Protein AF-A0A5N7ZHW5-F1 (afdb_monomer_lite)

Foldseek 3Di:
DVVVVCVVVVPDVVNCVCPVPPVVVVVVVVVVVVVVVVVVVVVVVVVVVVVVVVVVVVVVD

Secondary structure (DSSP, 8-state):
-HHHHHHHTT--HHHHHHHSSHHHHHHHHHHHHHHHHHHHHHHHHHHHHHHHHHHHHHS--

Sequence (61 aa):
FPAIAVSLLGVQQGWAMFYGGTSLLIMVGVAIDTIQQINSYLLNKHYDGLMKSGKNRKAVA

Radius of gyration: 24.95 Å; chains: 1; bounding box: 46×14×70 Å

Structure (mmCIF, N/CA/C/O backbone):
data_AF-A0A5N7ZHW5-F1
#
_entry.id   AF-A0A5N7ZHW5-F1
#
loop_
_atom_site.group_PDB
_atom_site.id
_atom_site.type_symbol
_atom_site.label_atom_id
_atom_site.label_alt_id
_atom_site.label_comp_id
_atom_site.label_asym_id
_atom_site.label_entity_id
_atom_site.label_seq_id
_atom_site.pdbx_PDB_ins_code
_atom_site.Cartn_x
_atom_site.Cartn_y
_atom_site.Cartn_z
_atom_site.occupancy
_atom_site.B_iso_or_equiv
_atom_site.auth_seq_id
_atom_site.auth_comp_id
_atom_site.auth_asym_id
_atom_site.auth_atom_id
_atom_site.pdbx_PDB_model_num
ATOM 1 N N . PHE A 1 1 ? 16.975 3.726 -30.197 1.00 53.06 1 PHE A N 1
ATOM 2 C CA . PHE A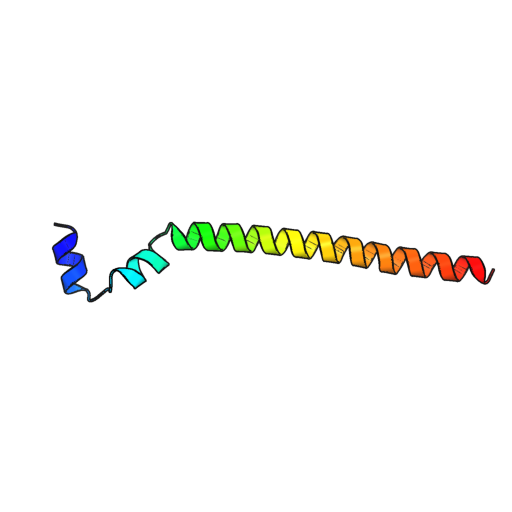 1 1 ? 17.673 2.510 -29.725 1.00 53.06 1 PHE A CA 1
ATOM 3 C C . PHE A 1 1 ? 16.970 1.691 -28.628 1.00 53.06 1 PHE A C 1
ATOM 5 O O . PHE A 1 1 ? 17.241 0.500 -28.601 1.00 53.06 1 PHE A O 1
ATOM 12 N N . PRO A 1 2 ? 16.029 2.199 -27.798 1.00 62.78 2 PRO A N 1
ATOM 13 C CA . PRO A 1 2 ? 15.283 1.342 -26.854 1.00 62.78 2 PRO A CA 1
ATOM 14 C C . PRO A 1 2 ? 14.291 0.374 -27.525 1.00 62.78 2 PRO A C 1
ATOM 16 O O . PRO A 1 2 ? 14.088 -0.735 -27.050 1.00 62.78 2 PRO A O 1
ATOM 19 N N . ALA A 1 3 ? 13.699 0.770 -28.659 1.00 63.81 3 ALA A N 1
ATOM 20 C CA . ALA A 1 3 ? 12.661 -0.010 -29.340 1.00 63.81 3 ALA A CA 1
ATOM 21 C C . ALA A 1 3 ? 13.157 -1.360 -29.894 1.00 63.81 3 ALA A C 1
ATOM 23 O O . ALA A 1 3 ? 12.438 -2.349 -29.820 1.00 63.81 3 ALA A O 1
ATOM 24 N N . ILE A 1 4 ? 14.402 -1.416 -30.388 1.00 66.12 4 ILE A N 1
ATOM 25 C CA . ILE A 1 4 ? 14.987 -2.630 -30.985 1.00 66.12 4 ILE A CA 1
ATOM 26 C C . ILE A 1 4 ? 15.194 -3.720 -29.918 1.00 66.12 4 ILE A C 1
ATOM 28 O O . ILE A 1 4 ? 14.953 -4.897 -30.179 1.00 66.12 4 ILE A O 1
ATOM 32 N N . ALA A 1 5 ? 15.570 -3.326 -28.695 1.00 65.19 5 ALA A N 1
ATOM 33 C CA . ALA A 1 5 ? 15.739 -4.243 -27.568 1.00 65.19 5 ALA A CA 1
ATOM 34 C C . ALA A 1 5 ? 14.402 -4.846 -27.094 1.00 65.19 5 ALA A C 1
ATOM 36 O O . ALA A 1 5 ? 14.345 -6.029 -26.765 1.00 65.19 5 ALA A O 1
ATOM 37 N N . VAL A 1 6 ? 13.314 -4.066 -27.119 1.00 62.62 6 VAL A N 1
ATOM 38 C CA . VAL A 1 6 ? 11.966 -4.534 -26.740 1.00 62.62 6 VAL A CA 1
ATOM 39 C C . VAL A 1 6 ? 11.418 -5.541 -27.756 1.00 62.62 6 VAL A C 1
ATOM 41 O O . VAL A 1 6 ? 10.854 -6.559 -27.362 1.00 62.62 6 VAL A O 1
ATOM 44 N N . SER A 1 7 ? 11.644 -5.317 -29.055 1.00 62.47 7 SER A N 1
ATOM 45 C CA . SER A 1 7 ? 11.222 -6.253 -30.107 1.00 62.47 7 SER A CA 1
ATOM 46 C C . SER A 1 7 ? 11.971 -7.593 -30.096 1.00 62.47 7 SER A C 1
ATOM 48 O O . SER A 1 7 ? 11.410 -8.590 -30.539 1.00 62.47 7 SER A O 1
ATOM 50 N N . LEU A 1 8 ? 13.209 -7.644 -29.584 1.00 63.28 8 LEU A N 1
ATOM 51 C CA . LEU A 1 8 ? 14.037 -8.862 -29.573 1.00 63.28 8 LEU A CA 1
ATOM 52 C C . LEU A 1 8 ? 13.781 -9.760 -28.349 1.00 63.28 8 LEU A C 1
ATOM 54 O O . LEU A 1 8 ? 13.955 -10.971 -28.427 1.00 63.28 8 LEU A O 1
ATOM 58 N N . LEU A 1 9 ? 13.345 -9.171 -27.228 1.00 65.38 9 LEU A N 1
ATOM 59 C CA . LEU A 1 9 ? 13.041 -9.884 -25.980 1.00 65.38 9 LEU A CA 1
ATOM 60 C C . LEU A 1 9 ? 11.600 -10.420 -25.907 1.00 65.38 9 LEU A C 1
ATOM 62 O O . LEU A 1 9 ? 11.230 -11.022 -24.903 1.00 65.38 9 LEU A O 1
ATOM 66 N N . GLY A 1 10 ? 10.772 -10.203 -26.936 1.00 63.34 10 GLY A N 1
ATOM 67 C CA . GLY A 1 10 ? 9.397 -10.721 -26.994 1.00 63.34 10 GLY A CA 1
ATOM 68 C C . GLY A 1 10 ? 8.473 -10.216 -25.876 1.00 63.34 10 GLY A C 1
ATOM 69 O O . GLY A 1 10 ? 7.373 -10.737 -25.699 1.00 63.34 10 GLY A O 1
ATOM 70 N N . VAL A 1 11 ? 8.898 -9.210 -25.105 1.00 65.81 11 VAL A N 1
ATOM 71 C CA . VAL A 1 11 ? 8.113 -8.659 -24.000 1.00 65.81 11 VAL A CA 1
ATOM 72 C C . VAL A 1 11 ? 7.007 -7.804 -24.599 1.00 65.81 11 VAL A C 1
ATOM 74 O O . VAL A 1 11 ? 7.234 -6.683 -25.054 1.00 65.81 11 VAL A O 1
ATOM 77 N N . GLN A 1 12 ? 5.789 -8.343 -24.612 1.00 63.88 12 GLN A N 1
ATOM 78 C CA . GLN A 1 12 ? 4.597 -7.600 -25.009 1.00 63.88 12 GLN A CA 1
ATOM 79 C C . GLN A 1 12 ? 4.510 -6.318 -24.168 1.00 63.88 12 GLN A C 1
ATOM 81 O O . GLN A 1 12 ? 4.598 -6.372 -22.940 1.00 63.88 12 GLN A O 1
ATOM 86 N N . GLN A 1 13 ? 4.302 -5.172 -24.822 1.00 64.38 13 GLN A N 1
ATOM 87 C CA . GLN A 1 13 ? 4.235 -3.847 -24.186 1.00 64.38 13 GLN A CA 1
ATOM 88 C C . GLN A 1 13 ? 3.306 -3.826 -22.951 1.00 64.38 13 GLN A C 1
ATOM 90 O O . GLN A 1 13 ? 3.581 -3.127 -21.981 1.00 64.38 13 GLN A O 1
ATOM 95 N N . GLY A 1 14 ? 2.242 -4.640 -22.953 1.00 67.62 14 GLY A N 1
ATOM 96 C CA . GLY A 1 14 ? 1.330 -4.808 -21.817 1.00 67.62 14 GLY A CA 1
ATOM 97 C C . GLY A 1 14 ? 1.989 -5.378 -20.554 1.00 67.62 14 GLY A C 1
ATOM 98 O O . GLY A 1 14 ? 1.755 -4.860 -19.466 1.00 67.62 14 GLY A O 1
ATOM 99 N N . TRP A 1 15 ? 2.870 -6.376 -20.682 1.00 68.12 15 TRP A N 1
ATOM 100 C CA . TRP A 1 15 ? 3.612 -6.944 -19.549 1.00 68.12 15 TRP A CA 1
ATOM 101 C C . TRP A 1 15 ? 4.646 -5.961 -19.000 1.00 68.12 15 TRP A C 1
ATOM 103 O O . TRP A 1 15 ? 4.774 -5.811 -17.786 1.00 68.12 15 TRP A O 1
ATOM 113 N N . ALA A 1 16 ? 5.330 -5.230 -19.885 1.00 69.88 16 ALA A N 1
ATOM 114 C CA . ALA A 1 16 ? 6.263 -4.180 -19.483 1.00 69.88 16 ALA A CA 1
ATOM 115 C C . ALA A 1 16 ? 5.557 -3.027 -18.755 1.00 69.88 16 ALA A C 1
ATOM 117 O O . ALA A 1 16 ? 6.098 -2.501 -17.796 1.00 69.88 16 ALA A O 1
ATOM 118 N N . MET A 1 17 ? 4.338 -2.654 -19.154 1.00 68.38 17 MET A N 1
ATOM 119 C CA . MET A 1 17 ? 3.554 -1.619 -18.466 1.00 68.38 17 MET A CA 1
ATOM 120 C C . MET A 1 17 ? 2.973 -2.102 -17.130 1.00 68.38 17 MET A C 1
ATOM 122 O O . MET A 1 17 ? 2.854 -1.310 -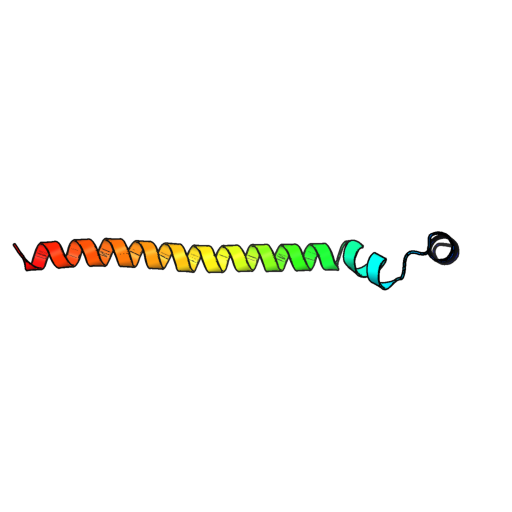16.196 1.00 68.38 17 MET A O 1
ATOM 126 N N . PHE A 1 18 ? 2.630 -3.387 -17.009 1.00 68.56 18 PHE A N 1
ATOM 127 C CA . PHE A 1 18 ? 2.133 -3.982 -15.762 1.00 68.56 18 PHE A CA 1
ATOM 128 C C . PHE A 1 18 ? 3.236 -4.173 -14.703 1.00 68.56 18 PHE A C 1
ATOM 130 O O . PHE A 1 18 ? 2.985 -3.989 -13.516 1.00 68.56 18 PHE A O 1
ATOM 137 N N . TYR A 1 19 ? 4.469 -4.479 -15.119 1.00 71.50 19 TYR A N 1
ATOM 138 C CA . TYR A 1 19 ? 5.619 -4.638 -14.214 1.00 71.50 19 TYR A CA 1
ATOM 139 C C . TYR A 1 19 ? 6.585 -3.437 -14.203 1.00 71.50 19 TYR A C 1
ATOM 141 O O . TYR A 1 19 ? 7.538 -3.417 -13.430 1.00 71.50 19 TYR A O 1
ATOM 149 N N . GLY A 1 20 ? 6.349 -2.416 -15.032 1.00 73.38 20 GLY A N 1
ATOM 150 C CA . GLY A 1 20 ? 7.285 -1.317 -15.322 1.00 73.38 20 GLY A CA 1
ATOM 151 C C . GLY A 1 20 ? 7.384 -0.208 -14.278 1.00 73.38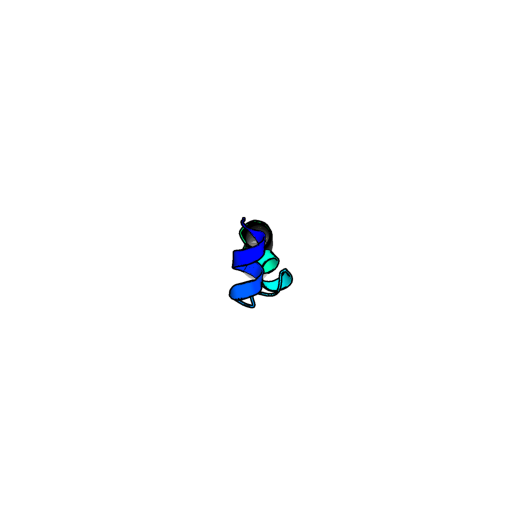 20 GLY A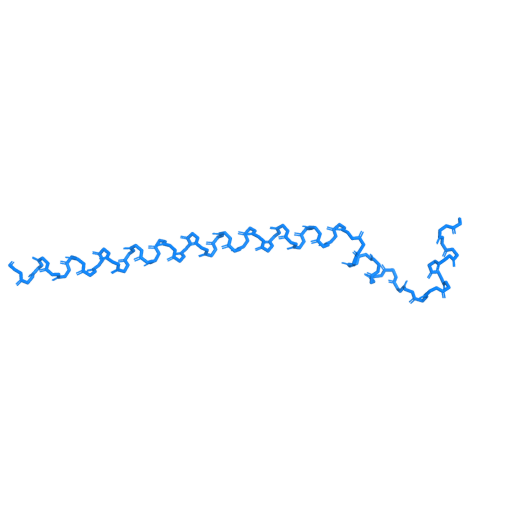 C 1
ATOM 152 O O . GLY A 1 20 ? 7.939 0.847 -14.562 1.00 73.38 20 GLY A O 1
ATOM 153 N N . GLY A 1 21 ? 6.851 -0.414 -13.075 1.00 75.00 21 GLY A N 1
ATOM 154 C CA . GLY A 1 21 ? 7.052 0.485 -11.936 1.00 75.00 21 GLY A CA 1
ATOM 155 C C . GLY A 1 21 ? 5.829 1.322 -11.569 1.00 75.00 21 GLY A C 1
ATOM 156 O O . GLY A 1 21 ? 5.416 1.281 -10.419 1.00 75.00 21 GLY A O 1
ATOM 157 N N . THR A 1 22 ? 5.185 2.033 -12.501 1.00 84.25 22 THR A N 1
ATOM 158 C CA . THR A 1 22 ? 4.072 2.943 -12.136 1.00 84.25 22 THR A CA 1
ATOM 159 C C . THR A 1 22 ? 2.795 2.210 -11.717 1.00 84.25 22 THR A C 1
ATOM 161 O O . THR A 1 22 ? 2.201 2.540 -10.694 1.00 84.25 22 THR A O 1
ATOM 164 N N . SER A 1 23 ? 2.377 1.198 -12.475 1.00 84.75 23 SER A N 1
ATOM 165 C CA . SER A 1 23 ? 1.201 0.371 -12.164 1.00 84.75 23 SER A CA 1
ATOM 166 C C . SER A 1 23 ? 1.371 -0.405 -10.854 1.00 84.75 23 SER A C 1
ATOM 168 O O . SER A 1 23 ? 0.436 -0.473 -10.058 1.00 84.75 23 SER A O 1
ATOM 170 N N . LEU A 1 24 ? 2.578 -0.915 -10.590 1.00 88.94 24 LEU A N 1
ATOM 171 C CA . LEU A 1 24 ? 2.926 -1.594 -9.342 1.00 88.94 24 LEU A CA 1
ATOM 172 C C . LEU A 1 24 ? 2.861 -0.636 -8.142 1.00 88.94 24 LEU A C 1
ATOM 174 O O . LEU A 1 24 ? 2.254 -0.971 -7.129 1.00 88.94 24 LEU A O 1
ATOM 178 N N . LEU A 1 25 ? 3.434 0.567 -8.266 1.00 90.00 25 LEU A N 1
ATOM 179 C CA . LEU A 1 25 ? 3.398 1.582 -7.207 1.00 90.00 25 LEU A CA 1
ATOM 180 C C . LEU A 1 25 ? 1.961 2.008 -6.869 1.00 90.00 25 LEU A C 1
ATOM 182 O O . LEU A 1 25 ? 1.617 2.090 -5.691 1.00 90.00 25 LEU A O 1
ATOM 186 N N . ILE A 1 26 ? 1.111 2.225 -7.880 1.00 92.12 26 ILE A N 1
ATOM 187 C CA . ILE A 1 26 ? -0.307 2.565 -7.676 1.00 92.12 26 ILE A CA 1
ATOM 188 C C . ILE A 1 26 ? -1.049 1.401 -7.010 1.00 92.12 26 ILE A C 1
ATOM 190 O O . ILE A 1 26 ? -1.769 1.616 -6.038 1.00 92.12 26 ILE A O 1
ATOM 194 N N . MET A 1 27 ? -0.864 0.170 -7.501 1.00 90.81 27 MET A N 1
ATOM 195 C CA . MET A 1 27 ? -1.535 -1.013 -6.952 1.00 90.81 27 MET A CA 1
ATOM 196 C C . MET A 1 27 ? -1.163 -1.243 -5.483 1.00 90.81 27 MET A C 1
ATOM 198 O O . MET A 1 27 ? -2.045 -1.491 -4.663 1.00 90.81 27 MET A O 1
ATOM 202 N N . VAL A 1 28 ? 0.116 -1.092 -5.134 1.00 93.94 28 VAL A N 1
ATOM 203 C CA . VAL A 1 28 ? 0.578 -1.191 -3.744 1.00 93.94 28 VAL A CA 1
ATOM 204 C C . VAL A 1 28 ? 0.008 -0.056 -2.889 1.00 93.94 28 VAL A C 1
ATOM 206 O O . VAL A 1 28 ? -0.463 -0.329 -1.788 1.00 93.94 28 VAL A O 1
ATOM 209 N N . GLY A 1 29 ? -0.017 1.185 -3.390 1.00 94.06 29 GLY A N 1
ATOM 210 C CA . GLY A 1 29 ? -0.631 2.317 -2.686 1.00 94.06 29 GLY A CA 1
ATOM 211 C C . GLY A 1 29 ? -2.103 2.063 -2.346 1.00 94.06 29 GLY A C 1
ATOM 212 O O . GLY A 1 29 ? -2.487 2.103 -1.180 1.00 94.06 29 GLY A O 1
ATOM 213 N N . VAL A 1 30 ? -2.902 1.669 -3.342 1.00 95.31 30 VAL A N 1
ATOM 214 C CA . VAL A 1 30 ? -4.329 1.349 -3.157 1.00 95.31 30 VAL A CA 1
ATOM 215 C C . VAL A 1 30 ? -4.529 0.146 -2.225 1.00 95.31 30 VAL A C 1
ATOM 217 O O . VAL A 1 30 ? -5.458 0.138 -1.412 1.00 95.31 30 VAL A O 1
ATOM 220 N N . ALA A 1 31 ? -3.670 -0.876 -2.304 1.00 94.81 31 ALA A N 1
ATOM 221 C CA . ALA A 1 31 ? -3.742 -2.035 -1.415 1.00 94.81 31 ALA A CA 1
ATOM 222 C C . ALA A 1 31 ? -3.477 -1.646 0.049 1.00 94.81 31 ALA A C 1
ATOM 224 O O . ALA A 1 31 ? -4.215 -2.073 0.940 1.00 94.81 31 ALA A O 1
ATOM 225 N N . ILE A 1 32 ? -2.472 -0.801 0.297 1.00 96.12 32 ILE A N 1
ATOM 226 C CA . ILE A 1 32 ? -2.163 -0.276 1.633 1.00 96.12 32 ILE A CA 1
ATOM 227 C C . ILE A 1 32 ? -3.338 0.555 2.169 1.00 96.12 32 ILE A C 1
ATOM 229 O O . ILE A 1 32 ? -3.756 0.338 3.310 1.00 96.12 32 ILE A O 1
ATOM 233 N N . ASP A 1 33 ? -3.922 1.430 1.348 1.00 96.06 33 ASP A N 1
ATOM 234 C CA . ASP A 1 33 ? -5.088 2.239 1.730 1.00 96.06 33 ASP A CA 1
ATOM 235 C C . ASP A 1 33 ? -6.295 1.363 2.092 1.00 96.06 33 ASP A C 1
ATOM 237 O O . ASP A 1 33 ? -7.018 1.632 3.055 1.00 96.06 33 ASP A O 1
ATOM 241 N N . THR A 1 34 ? -6.496 0.269 1.355 1.00 94.00 34 THR A N 1
ATOM 242 C CA . THR A 1 34 ? -7.589 -0.680 1.607 1.00 94.00 34 THR A CA 1
ATOM 243 C C . THR A 1 34 ? -7.384 -1.437 2.922 1.00 94.00 34 THR A C 1
ATOM 245 O O . THR A 1 34 ? -8.325 -1.592 3.702 1.00 94.00 34 THR A O 1
ATOM 248 N N . ILE A 1 35 ? -6.156 -1.879 3.218 1.00 94.94 35 ILE A N 1
ATOM 249 C CA . ILE A 1 35 ? -5.837 -2.558 4.485 1.00 94.94 35 ILE A CA 1
ATOM 250 C C . ILE A 1 35 ? -6.075 -1.625 5.676 1.00 94.94 35 ILE A C 1
ATOM 252 O O . ILE A 1 35 ? -6.637 -2.051 6.687 1.00 94.94 35 ILE A O 1
ATOM 256 N N . GLN A 1 36 ? -5.692 -0.352 5.561 1.00 92.19 36 GLN A N 1
ATOM 257 C CA . GLN A 1 36 ? -5.941 0.632 6.614 1.00 92.19 36 GLN A CA 1
ATOM 258 C C . GLN A 1 36 ? -7.443 0.815 6.867 1.00 92.19 36 GLN A C 1
ATOM 260 O O . GLN A 1 36 ? -7.870 0.751 8.020 1.00 92.19 36 GLN A O 1
ATOM 265 N N . GLN A 1 37 ? -8.258 0.926 5.811 1.00 90.38 37 GLN A N 1
ATOM 266 C CA . GLN A 1 37 ? -9.720 1.011 5.933 1.00 90.38 37 GLN A CA 1
ATOM 267 C C . GLN A 1 37 ? -10.324 -0.213 6.637 1.00 90.38 37 GLN A C 1
ATOM 269 O O . GLN A 1 37 ? -11.149 -0.067 7.545 1.00 90.38 37 GLN A O 1
ATOM 274 N N . ILE A 1 38 ? -9.890 -1.421 6.263 1.00 90.62 38 ILE A N 1
ATOM 275 C CA . ILE A 1 38 ? -10.360 -2.667 6.886 1.00 90.62 38 ILE A CA 1
ATOM 276 C C . ILE A 1 38 ? -9.968 -2.713 8.366 1.00 90.62 38 ILE A C 1
ATOM 278 O O . ILE A 1 38 ? -10.804 -3.042 9.209 1.00 90.62 38 ILE A O 1
ATOM 282 N N . ASN A 1 39 ? -8.730 -2.3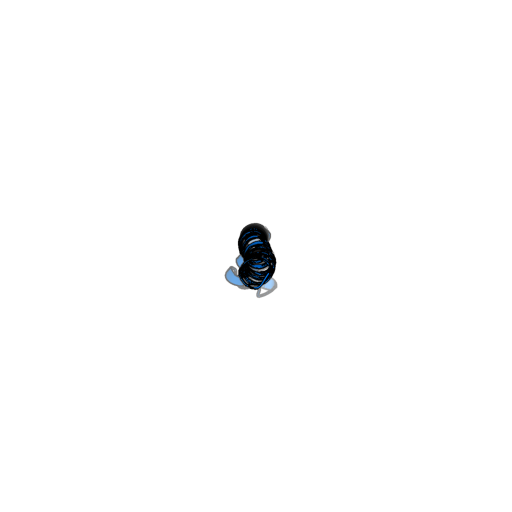50 8.705 1.00 87.25 39 ASN A N 1
ATOM 283 C CA . ASN A 1 39 ? -8.266 -2.331 10.091 1.00 87.25 39 ASN A CA 1
ATOM 284 C C . ASN A 1 39 ? -9.048 -1.324 10.943 1.00 87.25 39 ASN A C 1
ATOM 286 O O . ASN A 1 39 ? -9.456 -1.671 12.051 1.00 87.25 39 ASN A O 1
ATOM 290 N N . SER A 1 40 ? -9.335 -0.123 10.430 1.00 80.56 40 SER A N 1
ATOM 291 C CA . SER A 1 40 ? -10.188 0.853 11.123 1.00 80.56 40 SER A CA 1
ATOM 292 C C . SER A 1 40 ? -11.601 0.313 11.372 1.00 80.56 40 SER A C 1
ATOM 294 O O . SER A 1 40 ? -12.149 0.493 12.461 1.00 80.56 40 SER A O 1
ATOM 296 N N . TYR A 1 41 ? -12.178 -0.406 10.404 1.00 85.62 41 TYR A N 1
ATOM 297 C CA . TYR A 1 41 ? -13.482 -1.051 10.567 1.00 85.62 41 TYR A CA 1
ATOM 298 C C . TYR A 1 41 ? -13.456 -2.187 11.606 1.00 85.62 41 TYR A C 1
ATOM 300 O O . TYR A 1 41 ? -14.319 -2.251 12.486 1.00 85.62 41 TYR A O 1
ATOM 308 N N . LEU A 1 42 ? -12.455 -3.071 11.546 1.00 82.19 42 LEU A N 1
ATOM 309 C CA . LEU A 1 42 ? -12.303 -4.195 12.478 1.00 82.19 42 LEU A CA 1
ATOM 310 C C . LEU A 1 42 ? -12.024 -3.736 13.910 1.00 82.19 42 LEU A C 1
ATOM 312 O O . LEU A 1 42 ? -12.544 -4.342 14.851 1.00 82.19 42 LEU A O 1
ATOM 316 N N . LEU A 1 43 ? -11.241 -2.669 14.071 1.00 77.00 43 LEU A N 1
ATOM 317 C CA . LEU A 1 43 ? -10.937 -2.070 15.363 1.00 77.00 43 LEU A CA 1
ATOM 318 C C . LEU A 1 43 ? -12.211 -1.523 16.021 1.00 77.00 43 LEU A C 1
ATOM 320 O O . LEU A 1 43 ? -12.528 -1.905 17.147 1.00 77.00 43 LEU A O 1
ATOM 324 N N . ASN A 1 44 ? -12.998 -0.722 15.294 1.00 78.12 44 ASN A N 1
ATOM 325 C CA . ASN A 1 44 ? -14.281 -0.210 15.787 1.00 78.12 44 ASN A CA 1
ATOM 326 C C . ASN A 1 44 ? -15.263 -1.341 16.131 1.00 78.12 44 ASN A C 1
ATOM 328 O O . ASN A 1 44 ? -15.915 -1.301 17.173 1.00 78.12 44 ASN A O 1
ATOM 332 N N . LYS A 1 45 ? -15.315 -2.402 15.316 1.00 77.25 45 LYS A N 1
ATOM 333 C CA . LYS A 1 45 ? -16.167 -3.569 15.587 1.00 77.25 45 LYS A CA 1
ATOM 334 C C . LYS A 1 45 ? -15.739 -4.342 16.843 1.00 77.25 45 LYS A C 1
ATOM 336 O O . LYS A 1 45 ? -16.595 -4.827 17.584 1.00 77.25 45 LYS A O 1
ATOM 341 N N . HIS A 1 46 ? -14.434 -4.471 17.095 1.00 69.88 46 HIS A N 1
ATOM 342 C CA . HIS A 1 46 ? -13.926 -5.079 18.330 1.00 69.88 46 HIS A CA 1
ATOM 343 C C . HIS A 1 46 ? -14.270 -4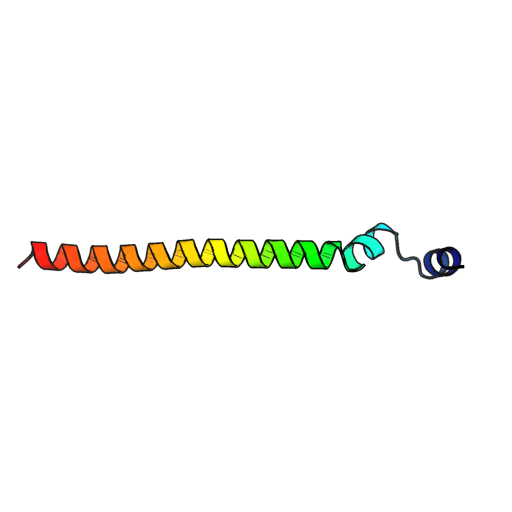.233 19.562 1.00 69.88 46 HIS A C 1
ATOM 345 O O . HIS A 1 46 ? -14.694 -4.792 20.578 1.00 69.88 46 HIS A O 1
ATOM 351 N N . TYR A 1 47 ? -14.158 -2.904 19.464 1.00 62.06 47 TYR A N 1
ATOM 352 C CA . TYR A 1 47 ? -14.601 -1.997 20.525 1.00 62.06 47 TYR A CA 1
ATOM 353 C C . TYR A 1 47 ? -16.101 -2.144 20.815 1.00 62.06 47 TYR A C 1
ATOM 355 O O . TYR A 1 47 ? -16.473 -2.307 21.979 1.00 62.06 47 TYR A O 1
ATOM 363 N N . ASP A 1 48 ? -16.953 -2.203 19.788 1.00 64.88 48 ASP A N 1
ATOM 364 C CA . ASP A 1 48 ? -18.397 -2.432 19.952 1.00 64.88 48 ASP A CA 1
ATOM 365 C C . ASP A 1 48 ? -18.711 -3.766 20.649 1.00 64.88 48 ASP A C 1
ATOM 367 O O . ASP A 1 48 ? -19.598 -3.832 21.507 1.00 64.88 48 ASP A O 1
ATOM 371 N N . GLY A 1 49 ? -17.976 -4.835 20.320 1.00 67.12 49 GLY A N 1
ATOM 372 C CA . GLY A 1 49 ? -18.138 -6.154 20.940 1.00 67.12 49 GLY A CA 1
ATOM 373 C C . GLY A 1 49 ? -17.829 -6.154 22.442 1.00 67.12 49 GLY A C 1
ATOM 374 O O . GLY A 1 49 ? -18.604 -6.693 23.240 1.00 67.12 49 GLY A O 1
ATOM 375 N N . LEU A 1 50 ? -16.738 -5.496 22.843 1.00 64.38 50 LEU A N 1
ATOM 376 C CA . LEU A 1 50 ? -16.356 -5.358 24.252 1.00 64.38 50 LEU A CA 1
ATOM 377 C C . LEU A 1 50 ? -17.330 -4.450 25.018 1.00 64.38 50 LEU A C 1
ATOM 379 O O . LEU A 1 50 ? -17.741 -4.783 26.135 1.00 64.38 50 LEU A O 1
ATOM 383 N N . MET A 1 51 ? -17.765 -3.342 24.410 1.00 66.00 51 MET A N 1
ATOM 384 C CA . MET A 1 51 ? -18.681 -2.392 25.046 1.00 66.00 51 MET A CA 1
ATOM 385 C C . MET A 1 51 ? -20.091 -2.980 25.239 1.00 66.00 51 MET A C 1
ATOM 387 O O . MET A 1 51 ? -20.720 -2.746 26.276 1.00 66.00 51 MET A O 1
ATOM 391 N N . LYS A 1 52 ? -20.577 -3.812 24.303 1.00 58.97 52 LYS A N 1
ATOM 392 C CA . LYS A 1 52 ? -21.832 -4.575 24.468 1.00 58.97 52 LYS A CA 1
ATOM 393 C C . LYS A 1 52 ? -21.748 -5.615 25.586 1.00 58.97 52 LYS A C 1
ATOM 395 O O . LYS A 1 52 ? -22.698 -5.743 26.358 1.00 58.97 52 LYS A O 1
ATOM 400 N N . SER A 1 53 ? -20.623 -6.324 25.702 1.00 60.69 53 SER A N 1
ATOM 401 C CA . SER A 1 53 ? -20.415 -7.326 26.759 1.00 60.69 53 SER A CA 1
ATOM 402 C C . SER A 1 53 ? -20.497 -6.706 28.164 1.00 60.69 53 SER A C 1
ATOM 404 O O . SER A 1 53 ? -21.186 -7.230 29.044 1.00 60.69 53 SER A O 1
ATOM 406 N N . GLY A 1 54 ? -19.897 -5.525 28.364 1.00 60.16 54 GLY A N 1
ATOM 407 C CA . GLY A 1 54 ? -19.946 -4.811 29.647 1.00 60.16 54 GLY A CA 1
ATOM 408 C C . GLY A 1 54 ? -21.339 -4.297 30.037 1.00 60.16 54 GLY A C 1
ATOM 409 O O . GLY A 1 54 ? -21.684 -4.280 31.220 1.00 60.16 54 GLY A O 1
ATOM 410 N N . LYS A 1 55 ? -22.169 -3.920 29.056 1.00 59.56 55 LYS A N 1
ATOM 411 C CA . LYS A 1 55 ? -23.511 -3.360 29.294 1.00 59.56 55 LYS A CA 1
ATOM 412 C C . LYS A 1 55 ? -24.514 -4.423 29.767 1.00 59.56 55 LYS A C 1
ATOM 414 O O . LYS A 1 55 ? -25.299 -4.154 30.672 1.00 59.56 55 LYS A O 1
ATOM 419 N N . ASN A 1 56 ? -24.421 -5.648 29.243 1.00 59.84 56 ASN A N 1
ATOM 420 C CA . ASN A 1 56 ? -25.284 -6.766 29.648 1.00 59.84 56 ASN A CA 1
ATOM 421 C C . ASN A 1 56 ? -25.014 -7.237 31.087 1.00 59.84 56 ASN A C 1
ATOM 423 O O . ASN A 1 56 ? -25.931 -7.686 31.765 1.00 59.84 56 ASN A O 1
ATOM 427 N N . ARG A 1 57 ? -23.780 -7.089 31.587 1.00 59.88 57 ARG A N 1
ATOM 428 C CA . ARG A 1 57 ? -23.426 -7.476 32.963 1.00 59.88 57 ARG A CA 1
ATOM 429 C C . ARG A 1 57 ? -23.946 -6.496 34.021 1.00 59.88 57 ARG A C 1
ATOM 431 O O . ARG A 1 57 ? -24.178 -6.913 35.147 1.00 59.88 57 ARG A O 1
ATOM 438 N N . LYS A 1 58 ? -24.155 -5.218 33.672 1.00 57.53 58 LYS A N 1
ATOM 439 C CA . LYS A 1 58 ? -24.735 -4.215 34.587 1.00 57.53 58 LYS A CA 1
ATOM 440 C C . LYS A 1 58 ? -26.260 -4.269 34.683 1.00 57.53 58 LYS A C 1
ATOM 442 O O . LYS A 1 58 ? -26.794 -3.774 35.658 1.00 57.53 58 LYS A O 1
ATOM 447 N N . ALA A 1 59 ? -26.950 -4.848 33.701 1.00 60.19 59 ALA A N 1
ATOM 448 C CA . ALA A 1 59 ? -28.407 -4.995 33.739 1.00 60.19 59 ALA A CA 1
ATOM 449 C C . ALA A 1 59 ? -28.884 -6.191 34.592 1.00 60.19 59 ALA A C 1
ATOM 451 O O . ALA A 1 59 ? -30.075 -6.312 34.847 1.00 60.19 59 ALA A O 1
ATOM 452 N N . VAL A 1 60 ? -27.967 -7.078 35.001 1.00 59.78 60 VAL A N 1
ATOM 453 C CA . VAL A 1 60 ? -28.249 -8.300 35.784 1.00 59.78 60 VAL A CA 1
ATOM 454 C C . VAL A 1 60 ? -27.774 -8.167 37.247 1.00 59.78 60 VAL A C 1
ATOM 456 O O . VAL A 1 60 ? -27.893 -9.114 38.017 1.00 59.78 60 VAL A O 1
ATOM 459 N N . ALA A 1 61 ? -27.237 -7.005 37.636 1.00 53.88 61 ALA A N 1
ATOM 460 C CA . ALA A 1 61 ? -26.793 -6.701 38.999 1.00 53.88 61 ALA A CA 1
ATOM 461 C C . ALA A 1 61 ? -27.744 -5.716 39.685 1.00 53.88 61 ALA A C 1
ATOM 463 O O . ALA A 1 61 ? -28.233 -4.803 38.982 1.00 53.88 61 ALA A O 1
#

pLDDT: mean 73.78, std 13.22, range [53.06, 96.12]